Protein AF-A0A519UYM0-F1 (afdb_monomer)

Radius of gyration: 15.33 Å; Cα contacts (8 Å, |Δi|>4): 67; chains: 1; bounding box: 34×38×47 Å

Foldseek 3Di:
DCCVPPNDDDDADPVCRPVRVLVVVLVVCCVVCPPVPPNLVSQVVVCVVCCPPCVQSSLQVVLVVCVVVVNNVVSVVSSVQSSDPVNSDDPDDDD

pLDDT: mean 94.98, std 4.22, range [72.56, 98.5]

Mean predicted aligned error: 3.44 Å

Sequence (95 aa):
MRGRAVNQNVTVNPANVMIDTEDKIIQEEALETAFEGYRWQDLLRIALRRQVTDPNYLANKIAAKFEAAGDFSAAATARARLADKNNWYLPFKLK

Structure (mmCIF, N/CA/C/O backbone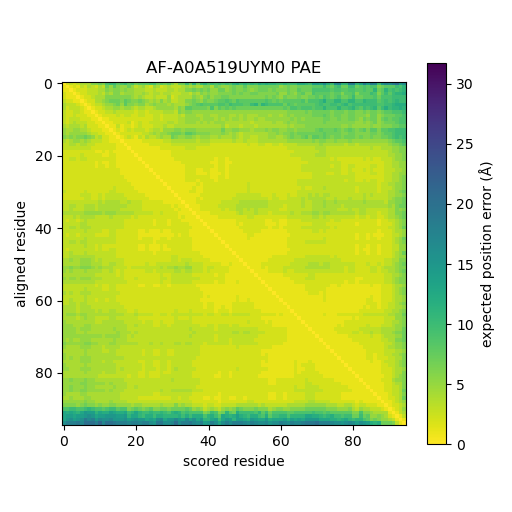):
data_AF-A0A519UYM0-F1
#
_entry.id   AF-A0A519UYM0-F1
#
loop_
_atom_site.group_PDB
_atom_site.id
_atom_site.type_symbol
_atom_site.label_atom_id
_atom_site.label_alt_id
_atom_site.label_comp_id
_atom_site.label_asym_id
_atom_site.label_entity_id
_atom_site.label_seq_id
_atom_site.pdbx_PDB_ins_code
_atom_site.Cartn_x
_atom_site.Cartn_y
_atom_site.Cartn_z
_atom_site.occupancy
_atom_site.B_iso_or_equiv
_atom_site.auth_seq_id
_atom_site.auth_comp_id
_atom_site.auth_asym_id
_atom_site.auth_atom_id
_atom_site.pdbx_PDB_model_num
ATOM 1 N N . MET A 1 1 ? 3.916 -20.616 -2.505 1.00 81.12 1 MET A N 1
ATOM 2 C CA . MET A 1 1 ? 2.728 -19.890 -2.001 1.00 81.12 1 MET A CA 1
ATOM 3 C C . MET A 1 1 ? 1.523 -20.161 -2.902 1.00 81.12 1 MET A C 1
ATOM 5 O O . MET A 1 1 ? 0.744 -21.049 -2.577 1.00 81.12 1 MET A O 1
ATOM 9 N N . ARG A 1 2 ? 1.435 -19.550 -4.094 1.00 89.38 2 ARG A N 1
ATOM 10 C CA . ARG A 1 2 ? 0.278 -19.690 -5.006 1.00 89.38 2 ARG A CA 1
ATOM 11 C C . ARG A 1 2 ? -0.105 -21.120 -5.403 1.00 89.38 2 ARG A C 1
ATOM 13 O O . ARG A 1 2 ? -1.288 -21.423 -5.405 1.00 89.38 2 ARG A O 1
ATOM 20 N N . GLY A 1 3 ? 0.856 -22.008 -5.678 1.00 89.25 3 GLY A N 1
ATOM 21 C CA . GLY A 1 3 ? 0.569 -23.411 -6.031 1.00 89.25 3 GLY A CA 1
ATOM 22 C C . GLY A 1 3 ? -0.246 -24.168 -4.972 1.00 89.25 3 GLY A C 1
ATOM 23 O O . GLY A 1 3 ? -1.106 -24.965 -5.319 1.00 89.25 3 GLY A O 1
ATOM 24 N N . ARG A 1 4 ? -0.030 -23.859 -3.685 1.00 90.69 4 ARG A N 1
ATOM 25 C CA . ARG A 1 4 ? -0.787 -24.433 -2.561 1.00 90.69 4 ARG A CA 1
ATOM 26 C C . ARG A 1 4 ? -2.136 -23.734 -2.356 1.00 90.69 4 ARG A C 1
ATOM 28 O O . ARG A 1 4 ? -3.114 -24.400 -2.057 1.00 90.69 4 ARG A O 1
ATOM 35 N N . ALA A 1 5 ? -2.179 -22.403 -2.464 1.00 91.00 5 ALA A N 1
ATOM 36 C CA . ALA A 1 5 ? -3.355 -21.609 -2.093 1.00 91.00 5 ALA A CA 1
ATOM 37 C C . ALA A 1 5 ? -4.406 -21.473 -3.210 1.00 91.00 5 ALA A C 1
ATOM 39 O O . ALA A 1 5 ? -5.597 -21.589 -2.948 1.00 91.00 5 ALA A O 1
ATOM 40 N N . VAL A 1 6 ? -3.972 -21.205 -4.445 1.00 90.75 6 VAL A N 1
ATOM 41 C CA . VAL A 1 6 ? -4.854 -20.857 -5.580 1.00 90.75 6 VAL A CA 1
ATOM 42 C C . VAL A 1 6 ? -4.568 -21.664 -6.852 1.00 90.75 6 VAL A C 1
ATOM 44 O O . VAL A 1 6 ? -5.323 -21.574 -7.811 1.00 90.75 6 VAL A O 1
ATOM 47 N N . ASN A 1 7 ? -3.471 -22.429 -6.878 1.00 90.69 7 ASN A N 1
ATOM 48 C CA . ASN A 1 7 ? -3.000 -23.235 -8.010 1.00 90.69 7 ASN A CA 1
ATOM 49 C C . ASN A 1 7 ? -2.993 -22.487 -9.362 1.00 90.69 7 ASN A C 1
ATOM 51 O O . ASN A 1 7 ? -3.406 -23.014 -10.393 1.00 90.69 7 ASN A O 1
ATOM 55 N N . GLN A 1 8 ? -2.539 -21.230 -9.354 1.00 90.75 8 GLN A N 1
ATOM 56 C CA . GLN A 1 8 ? -2.554 -20.360 -10.531 1.00 90.75 8 GLN A CA 1
ATOM 57 C C . GLN A 1 8 ? -1.239 -19.592 -10.691 1.00 90.75 8 GLN A C 1
ATOM 59 O O . GLN A 1 8 ? -0.746 -18.970 -9.741 1.00 90.75 8 GLN A O 1
ATOM 64 N N . ASN A 1 9 ? -0.728 -19.560 -11.923 1.00 91.62 9 ASN A N 1
ATOM 65 C CA . ASN A 1 9 ? 0.429 -18.755 -12.315 1.00 91.62 9 ASN A CA 1
ATOM 66 C C . ASN A 1 9 ? 0.090 -17.257 -12.365 1.00 91.62 9 ASN A C 1
ATOM 68 O O . ASN A 1 9 ? -1.052 -16.874 -12.615 1.00 91.62 9 ASN A O 1
ATOM 72 N N . VAL A 1 10 ? 1.099 -16.408 -12.157 1.00 92.62 10 VAL A N 1
ATOM 73 C CA . VAL A 1 10 ? 0.988 -14.954 -12.326 1.00 92.62 10 VAL A CA 1
ATOM 74 C C . VAL A 1 10 ? 1.836 -14.518 -13.520 1.00 92.62 10 VAL A C 1
ATOM 76 O O . VAL A 1 10 ? 3.017 -14.845 -13.604 1.00 92.62 10 VAL A O 1
ATOM 79 N N . THR A 1 11 ? 1.232 -13.806 -14.469 1.00 94.69 11 THR A N 1
ATOM 80 C CA . THR A 1 11 ? 1.947 -13.240 -15.624 1.00 94.69 11 THR A CA 1
ATOM 81 C C . THR A 1 11 ? 2.796 -12.060 -15.167 1.00 94.69 11 THR A C 1
ATOM 83 O O . THR A 1 11 ? 2.297 -11.251 -14.395 1.00 94.69 11 THR A O 1
ATOM 86 N N . VAL A 1 12 ? 4.032 -11.914 -15.649 1.00 95.06 12 VAL A N 1
ATOM 87 C CA . VAL A 1 12 ? 4.920 -10.770 -15.349 1.00 95.06 12 VAL A CA 1
ATOM 88 C C . VAL A 1 12 ? 4.958 -9.812 -16.539 1.00 95.06 12 VAL A C 1
ATOM 90 O O . VAL A 1 12 ? 5.003 -10.256 -17.684 1.00 95.06 12 VAL A O 1
ATOM 93 N N . ASN A 1 13 ? 4.931 -8.504 -16.279 1.00 96.12 13 ASN A N 1
ATOM 94 C CA . ASN A 1 13 ? 5.049 -7.485 -17.317 1.00 96.12 13 ASN A CA 1
ATOM 95 C C . ASN A 1 13 ? 6.526 -7.301 -17.728 1.00 96.12 13 ASN A C 1
ATOM 97 O O . ASN A 1 13 ? 7.307 -6.769 -16.933 1.00 96.12 13 ASN A O 1
ATOM 101 N N . PRO A 1 14 ? 6.925 -7.664 -18.965 1.00 95.38 14 PRO A N 1
ATOM 102 C CA . PRO A 1 14 ? 8.319 -7.587 -19.397 1.00 95.38 14 PRO A CA 1
ATOM 103 C C . PRO A 1 14 ? 8.843 -6.149 -19.534 1.00 95.38 14 PRO A C 1
ATOM 105 O O . PRO A 1 14 ? 10.048 -5.937 -19.453 1.00 95.38 14 PRO A O 1
ATOM 108 N N . ALA A 1 15 ? 7.969 -5.152 -19.700 1.00 96.12 15 ALA A N 1
ATOM 109 C CA . ALA A 1 15 ? 8.382 -3.752 -19.816 1.00 96.12 15 ALA A CA 1
ATOM 110 C C . ALA A 1 15 ? 8.807 -3.135 -18.471 1.00 96.12 15 ALA A C 1
ATOM 112 O O . ALA A 1 15 ? 9.489 -2.114 -18.453 1.00 96.12 15 ALA A O 1
ATOM 113 N N . ASN A 1 16 ? 8.401 -3.730 -17.344 1.00 93.38 16 ASN A N 1
ATOM 114 C CA . ASN A 1 16 ? 8.703 -3.215 -16.009 1.00 93.38 16 ASN A CA 1
ATOM 115 C C . ASN A 1 16 ? 8.859 -4.345 -14.980 1.00 93.38 16 ASN A C 1
ATOM 117 O O . ASN A 1 16 ? 8.240 -4.332 -13.915 1.00 93.38 16 ASN A O 1
ATOM 121 N N . VAL A 1 17 ? 9.683 -5.341 -15.323 1.00 95.94 17 VAL A N 1
ATOM 122 C CA . VAL A 1 17 ? 9.816 -6.597 -14.564 1.00 95.94 17 VAL A CA 1
ATOM 123 C C . VAL A 1 17 ? 10.071 -6.353 -13.080 1.00 95.94 17 VAL A C 1
ATOM 125 O O . VAL A 1 17 ? 9.449 -7.002 -12.246 1.00 95.94 17 VAL A O 1
ATOM 128 N N . MET A 1 18 ? 10.953 -5.414 -12.734 1.00 94.25 18 MET A N 1
ATOM 129 C CA . MET A 1 18 ? 11.345 -5.179 -11.341 1.00 94.25 18 MET A CA 1
ATOM 130 C C . MET A 1 18 ? 10.194 -4.658 -10.473 1.00 94.25 18 MET A C 1
ATOM 132 O O . MET A 1 18 ? 9.930 -5.229 -9.416 1.00 94.25 18 MET A O 1
ATOM 136 N N . ILE A 1 19 ? 9.509 -3.593 -10.901 1.00 95.44 19 ILE A N 1
ATOM 137 C CA . ILE A 1 19 ? 8.413 -2.988 -10.125 1.00 95.44 19 ILE A CA 1
ATOM 138 C C . ILE A 1 19 ? 7.208 -3.927 -10.095 1.00 95.44 19 ILE A C 1
ATOM 140 O O . ILE A 1 19 ? 6.627 -4.142 -9.035 1.00 95.44 19 ILE A O 1
ATOM 144 N N . ASP A 1 20 ? 6.878 -4.529 -11.238 1.00 97.00 20 ASP A N 1
ATOM 145 C CA . ASP A 1 20 ? 5.751 -5.449 -11.371 1.00 97.00 20 ASP A CA 1
ATOM 146 C C . ASP A 1 20 ? 5.922 -6.700 -10.497 1.00 97.00 20 ASP A C 1
ATOM 148 O O . ASP A 1 20 ? 5.006 -7.095 -9.774 1.00 97.00 20 ASP A O 1
ATOM 152 N N . THR A 1 21 ? 7.115 -7.300 -10.517 1.00 96.81 21 THR A N 1
ATOM 153 C CA . THR A 1 21 ? 7.419 -8.474 -9.690 1.00 96.81 21 THR A CA 1
ATOM 154 C C . THR A 1 21 ? 7.390 -8.118 -8.206 1.00 96.81 21 THR A C 1
ATOM 156 O O . THR A 1 21 ? 6.815 -8.864 -7.418 1.00 96.81 21 THR A O 1
ATOM 159 N N . GLU A 1 22 ? 7.951 -6.972 -7.810 1.00 96.50 22 GLU A N 1
ATOM 160 C CA . GLU A 1 22 ? 7.891 -6.504 -6.422 1.00 96.50 22 GLU A CA 1
ATOM 161 C C . GLU A 1 22 ? 6.451 -6.282 -5.949 1.00 96.50 22 GLU A C 1
ATOM 163 O O . GLU A 1 22 ? 6.085 -6.761 -4.876 1.00 96.50 22 GLU A O 1
ATOM 168 N N . ASP A 1 23 ? 5.621 -5.602 -6.741 1.00 96.75 23 ASP A N 1
ATOM 169 C CA . ASP A 1 23 ? 4.230 -5.329 -6.372 1.00 96.75 23 ASP A CA 1
ATOM 170 C C . ASP A 1 23 ? 3.434 -6.631 -6.201 1.00 96.75 23 ASP A C 1
ATOM 172 O O . ASP A 1 23 ? 2.635 -6.747 -5.267 1.00 96.75 23 ASP A O 1
ATOM 176 N N . LYS A 1 24 ? 3.701 -7.631 -7.051 1.00 96.38 24 LYS A N 1
ATOM 177 C CA . LYS A 1 24 ? 3.110 -8.973 -6.958 1.00 96.38 24 LYS A CA 1
ATOM 178 C C . LYS A 1 24 ? 3.584 -9.738 -5.733 1.00 96.38 24 LYS A C 1
ATOM 180 O O . LYS A 1 24 ? 2.752 -10.312 -5.040 1.00 96.38 24 LYS A O 1
ATOM 185 N N . ILE A 1 25 ? 4.881 -9.717 -5.426 1.00 95.94 25 ILE A N 1
ATOM 186 C CA . ILE A 1 25 ? 5.415 -10.345 -4.208 1.00 95.94 25 ILE A CA 1
ATOM 187 C C . ILE A 1 25 ? 4.777 -9.710 -2.967 1.00 95.94 25 ILE A C 1
ATOM 189 O O . ILE A 1 25 ? 4.245 -10.426 -2.129 1.00 95.94 25 ILE A O 1
ATOM 193 N N . ILE A 1 26 ? 4.731 -8.377 -2.885 1.00 96.81 26 ILE A N 1
ATOM 194 C CA . ILE A 1 26 ? 4.142 -7.655 -1.745 1.00 96.81 26 ILE A CA 1
ATOM 195 C C . ILE A 1 26 ? 2.631 -7.900 -1.611 1.00 96.81 26 ILE A C 1
ATOM 197 O O . ILE A 1 26 ? 2.073 -7.819 -0.510 1.00 96.81 26 ILE A O 1
ATOM 201 N N . GLN A 1 27 ? 1.936 -8.139 -2.724 1.00 95.12 27 GLN A N 1
ATOM 202 C CA . GLN A 1 27 ? 0.531 -8.533 -2.707 1.00 95.12 27 GLN A CA 1
ATOM 203 C C . GLN A 1 27 ? 0.363 -9.961 -2.176 1.00 95.12 27 GLN A C 1
ATOM 205 O O . GLN A 1 27 ? -0.483 -10.175 -1.312 1.00 95.12 27 GLN A O 1
ATOM 210 N N . GLU A 1 28 ? 1.172 -10.912 -2.642 1.00 95.56 28 GLU A N 1
ATOM 211 C CA . GLU A 1 28 ? 1.141 -12.299 -2.163 1.00 95.56 28 GLU A CA 1
ATOM 212 C C . GLU A 1 28 ? 1.521 -12.409 -0.684 1.00 95.56 28 GLU A C 1
ATOM 214 O O . GLU A 1 28 ? 0.815 -13.071 0.068 1.00 95.56 28 GLU A O 1
ATOM 219 N N . GLU A 1 29 ? 2.566 -11.708 -0.235 1.00 95.50 29 GLU A N 1
ATOM 220 C CA . GLU A 1 29 ? 2.972 -11.675 1.177 1.00 95.50 29 GLU A CA 1
ATOM 221 C C . GLU A 1 29 ? 1.838 -11.166 2.078 1.00 95.50 29 GLU A C 1
ATOM 223 O O . GLU A 1 29 ? 1.602 -11.725 3.148 1.00 95.50 29 GLU A O 1
ATOM 228 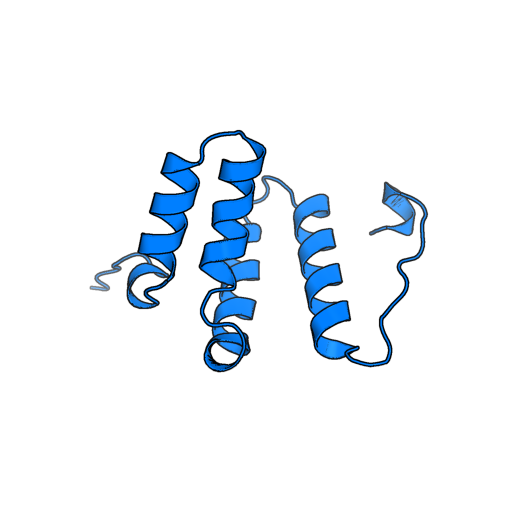N N . ALA A 1 30 ? 1.080 -10.154 1.637 1.00 94.69 30 ALA A N 1
ATOM 229 C CA . ALA A 1 30 ? -0.070 -9.654 2.391 1.00 94.69 30 ALA A CA 1
ATOM 230 C C . ALA A 1 30 ? -1.235 -10.638 2.481 1.00 94.69 30 ALA A C 1
ATOM 232 O O . ALA A 1 30 ? -1.956 -10.608 3.476 1.00 94.69 30 ALA A O 1
ATOM 233 N N . LEU A 1 31 ? -1.447 -11.449 1.445 1.00 93.50 31 LEU A N 1
ATOM 234 C CA . LEU A 1 31 ? -2.482 -12.480 1.448 1.00 93.50 31 LEU A CA 1
ATOM 235 C C . LEU A 1 31 ? -2.060 -13.675 2.306 1.00 93.50 31 LEU A C 1
ATOM 237 O O . LEU A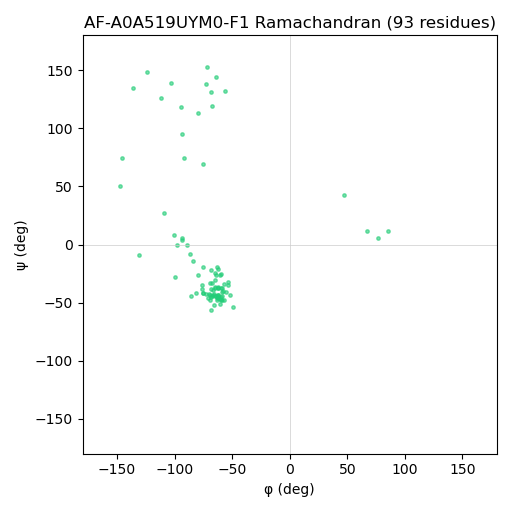 1 31 ? -2.872 -14.190 3.065 1.00 93.50 31 LEU A O 1
ATOM 241 N N . GLU A 1 32 ? -0.798 -14.089 2.201 1.00 94.88 32 GLU A N 1
ATOM 242 C CA . GLU A 1 32 ? -0.260 -15.253 2.905 1.00 94.88 32 GLU A CA 1
ATOM 243 C C . GLU A 1 32 ? -0.132 -15.015 4.411 1.00 94.88 32 GLU A C 1
ATOM 245 O O . GLU A 1 32 ? -0.480 -15.890 5.192 1.00 94.88 32 GLU A O 1
ATOM 250 N N . THR A 1 33 ? 0.348 -13.835 4.811 1.00 95.25 33 THR A N 1
ATOM 251 C CA . THR A 1 33 ? 0.706 -13.520 6.208 1.00 95.25 33 THR A CA 1
ATOM 252 C C . THR A 1 33 ? -0.266 -12.527 6.855 1.00 95.25 33 THR A C 1
ATOM 254 O O . THR A 1 33 ? 0.080 -11.722 7.734 1.00 95.25 33 THR A O 1
ATOM 257 N N . ALA A 1 34 ? -1.513 -12.524 6.378 1.00 93.06 34 ALA A N 1
ATOM 258 C CA . ALA A 1 34 ? -2.551 -11.650 6.901 1.00 93.06 34 ALA A CA 1
ATOM 259 C C . ALA A 1 34 ? -2.711 -11.857 8.417 1.00 93.06 34 ALA A C 1
ATOM 261 O O . ALA A 1 34 ? -2.826 -12.978 8.896 1.00 93.06 34 ALA A O 1
ATOM 262 N N . PHE A 1 35 ? -2.749 -10.752 9.167 1.00 93.38 35 PHE A N 1
ATOM 263 C CA . PHE A 1 35 ? -2.858 -10.735 10.635 1.00 93.38 35 PHE A CA 1
ATOM 264 C C . PHE A 1 35 ? -1.650 -11.283 11.420 1.00 93.38 35 PHE A C 1
ATOM 266 O O . PHE A 1 35 ? -1.731 -11.389 12.639 1.00 93.38 35 PHE A O 1
ATOM 273 N N . GLU A 1 36 ? -0.500 -11.510 10.778 1.00 96.62 36 GLU A N 1
ATOM 274 C CA . GLU A 1 36 ? 0.728 -11.977 11.453 1.00 96.62 36 GLU A CA 1
ATOM 275 C C . GLU A 1 36 ? 1.721 -10.847 11.792 1.00 96.62 36 GLU A C 1
ATOM 277 O O . GLU A 1 36 ? 2.776 -11.070 12.378 1.00 96.62 36 GLU A O 1
ATOM 282 N N . GLY A 1 37 ? 1.389 -9.599 11.444 1.00 95.00 37 GLY A N 1
ATOM 283 C CA . GLY A 1 37 ? 2.198 -8.428 11.799 1.00 95.00 37 GLY A CA 1
ATOM 284 C C . GLY A 1 37 ? 3.348 -8.104 10.839 1.00 95.00 37 GLY A C 1
ATOM 285 O O . GLY A 1 37 ? 4.163 -7.244 11.158 1.00 95.00 37 GLY A O 1
ATOM 286 N N . TYR A 1 38 ? 3.404 -8.717 9.651 1.00 96.31 38 TYR A N 1
ATOM 287 C CA . TYR A 1 38 ? 4.453 -8.435 8.653 1.00 96.31 38 TYR A CA 1
ATOM 288 C C . TYR A 1 38 ? 4.229 -7.162 7.827 1.00 96.31 38 TYR A C 1
ATOM 290 O O . TYR A 1 38 ? 5.166 -6.496 7.379 1.00 96.31 38 TYR A O 1
ATOM 298 N N . ARG A 1 39 ? 2.961 -6.760 7.684 1.00 95.69 39 ARG A N 1
ATOM 299 C CA . ARG A 1 39 ? 2.543 -5.774 6.683 1.00 95.69 39 ARG A CA 1
ATOM 300 C C . ARG A 1 39 ? 3.223 -4.409 6.803 1.00 95.69 39 ARG A C 1
ATOM 302 O O . ARG A 1 39 ? 3.467 -3.776 5.779 1.00 95.69 39 ARG A O 1
ATOM 309 N N . TRP A 1 40 ? 3.478 -3.925 8.020 1.00 96.00 40 TRP A N 1
ATOM 310 C CA . TRP A 1 40 ? 4.035 -2.585 8.211 1.00 96.00 40 TRP A CA 1
ATOM 311 C C . TRP A 1 40 ? 5.473 -2.500 7.704 1.00 96.00 40 TRP A C 1
ATOM 313 O O . TRP A 1 40 ? 5.768 -1.684 6.831 1.00 96.00 40 TRP A O 1
ATOM 323 N N . GLN A 1 41 ? 6.350 -3.367 8.210 1.00 96.44 41 GLN A N 1
ATOM 324 C CA . GLN A 1 41 ? 7.755 -3.383 7.825 1.00 96.44 41 GLN A CA 1
ATOM 325 C C . GLN A 1 41 ? 7.932 -3.682 6.338 1.00 96.44 41 GLN A C 1
ATOM 327 O O . GLN A 1 41 ? 8.763 -3.024 5.718 1.00 96.44 41 GLN A O 1
ATOM 332 N N . ASP A 1 42 ? 7.118 -4.569 5.750 1.00 97.56 42 ASP A N 1
ATOM 333 C CA . ASP A 1 42 ? 7.180 -4.876 4.318 1.00 97.56 42 ASP A CA 1
ATOM 334 C C . ASP A 1 42 ? 6.850 -3.676 3.439 1.00 97.56 42 ASP A C 1
ATOM 336 O O . ASP A 1 42 ? 7.580 -3.363 2.499 1.00 97.56 42 ASP A O 1
ATOM 340 N N . LEU A 1 43 ? 5.783 -2.945 3.759 1.00 97.88 43 LEU A N 1
ATOM 341 C CA . LEU A 1 43 ? 5.455 -1.728 3.023 1.00 97.88 43 LEU A CA 1
ATOM 342 C C . LEU A 1 43 ? 6.504 -0.635 3.239 1.00 97.88 43 LEU A C 1
ATOM 344 O O . LEU A 1 43 ? 6.857 0.065 2.289 1.00 97.88 43 LEU A O 1
ATOM 348 N N . LEU A 1 44 ? 7.020 -0.505 4.462 1.00 97.81 44 LEU A N 1
ATOM 349 C CA . LEU A 1 44 ? 7.996 0.517 4.821 1.00 97.81 44 LEU A CA 1
ATOM 350 C C . LEU A 1 44 ? 9.324 0.332 4.074 1.00 97.81 44 LEU A C 1
ATOM 352 O O . LEU A 1 44 ? 9.849 1.307 3.534 1.00 97.81 44 LEU A O 1
ATOM 356 N N . ARG A 1 45 ? 9.852 -0.900 3.976 1.00 97.31 45 ARG A N 1
ATOM 357 C CA . ARG A 1 45 ? 11.091 -1.166 3.215 1.00 97.31 45 ARG A CA 1
ATOM 358 C C . ARG A 1 45 ? 10.954 -0.782 1.739 1.00 97.31 45 ARG A C 1
ATOM 360 O O . ARG A 1 45 ? 11.890 -0.221 1.169 1.00 97.31 45 ARG A O 1
ATOM 367 N N . ILE A 1 46 ? 9.786 -1.011 1.134 1.00 97.88 46 ILE A N 1
ATOM 368 C CA . ILE A 1 46 ? 9.533 -0.619 -0.258 1.00 97.88 46 ILE A CA 1
ATOM 369 C C . ILE A 1 46 ? 9.373 0.893 -0.385 1.00 97.88 46 ILE A C 1
ATOM 371 O O . ILE A 1 46 ? 9.976 1.488 -1.274 1.00 97.88 46 ILE A O 1
ATOM 375 N N . ALA A 1 47 ? 8.643 1.530 0.531 1.00 98.00 47 ALA A N 1
ATOM 376 C CA . ALA A 1 47 ? 8.476 2.980 0.546 1.00 98.00 47 ALA A CA 1
ATOM 377 C C . ALA A 1 47 ? 9.817 3.719 0.655 1.00 98.00 47 ALA A C 1
ATOM 379 O O . ALA A 1 47 ? 10.037 4.702 -0.045 1.00 98.00 47 ALA A O 1
ATOM 380 N N . LEU A 1 48 ? 10.741 3.221 1.484 1.00 97.69 48 LEU A N 1
ATOM 381 C CA . LEU A 1 48 ? 12.092 3.775 1.598 1.00 97.69 48 LEU A CA 1
ATOM 382 C C . LEU A 1 48 ? 12.869 3.662 0.284 1.00 97.69 48 LEU A C 1
ATOM 384 O O . LEU A 1 48 ? 13.495 4.630 -0.140 1.00 97.69 48 LEU A O 1
ATOM 388 N N . ARG A 1 49 ? 12.808 2.500 -0.377 1.00 96.75 49 ARG A N 1
ATOM 389 C CA . ARG A 1 49 ? 13.495 2.272 -1.655 1.00 96.75 49 ARG A CA 1
ATOM 390 C C . ARG A 1 49 ? 12.900 3.093 -2.798 1.00 96.75 49 ARG A C 1
ATOM 392 O O . ARG A 1 49 ? 13.639 3.577 -3.649 1.00 96.75 49 ARG A O 1
ATOM 399 N N . ARG A 1 50 ? 11.576 3.240 -2.821 1.00 96.12 50 ARG A N 1
ATOM 400 C CA . ARG A 1 50 ? 10.832 3.938 -3.874 1.00 96.12 50 ARG A CA 1
ATOM 401 C C . ARG A 1 50 ? 10.574 5.410 -3.564 1.00 96.12 50 ARG A C 1
ATOM 403 O O . ARG A 1 50 ? 9.913 6.057 -4.356 1.00 96.12 50 ARG A O 1
ATOM 410 N N . GLN A 1 51 ? 11.105 5.979 -2.481 1.00 95.12 51 GLN A N 1
ATOM 411 C CA . GLN A 1 51 ? 10.739 7.336 -2.049 1.00 95.12 51 GLN A CA 1
ATOM 412 C C . GLN A 1 51 ? 10.895 8.404 -3.151 1.00 95.12 51 GLN A C 1
ATOM 414 O O . GLN A 1 51 ? 10.106 9.341 -3.213 1.00 95.12 51 GLN A O 1
ATOM 419 N N . VAL A 1 52 ? 11.896 8.264 -4.026 1.00 95.94 52 VAL A N 1
ATOM 420 C CA . VAL A 1 52 ? 12.145 9.204 -5.134 1.00 95.94 52 VAL A CA 1
ATOM 421 C C . VAL A 1 52 ? 11.155 9.020 -6.291 1.00 95.94 52 VAL A C 1
ATOM 423 O O . VAL A 1 52 ? 10.792 9.994 -6.941 1.00 95.94 52 VAL A O 1
ATOM 426 N N . THR A 1 53 ? 10.723 7.788 -6.565 1.00 96.19 53 THR A N 1
ATOM 427 C CA . THR A 1 53 ? 9.898 7.444 -7.737 1.00 96.19 53 THR A CA 1
ATOM 428 C C . THR A 1 53 ? 8.409 7.312 -7.418 1.00 96.19 53 THR A C 1
ATOM 430 O O . THR A 1 53 ? 7.575 7.550 -8.284 1.00 96.19 53 THR A O 1
ATOM 433 N N . ASP A 1 54 ? 8.077 6.953 -6.182 1.00 96.88 54 ASP A N 1
ATOM 434 C CA . ASP A 1 54 ? 6.729 6.811 -5.638 1.00 96.88 54 ASP A CA 1
ATOM 435 C C . ASP A 1 54 ? 6.719 7.237 -4.152 1.00 96.88 54 ASP A C 1
ATOM 437 O O . ASP A 1 54 ? 6.674 6.398 -3.242 1.00 96.88 54 ASP A O 1
ATOM 441 N N . PRO A 1 55 ? 6.784 8.554 -3.870 1.00 96.88 55 PRO A N 1
ATOM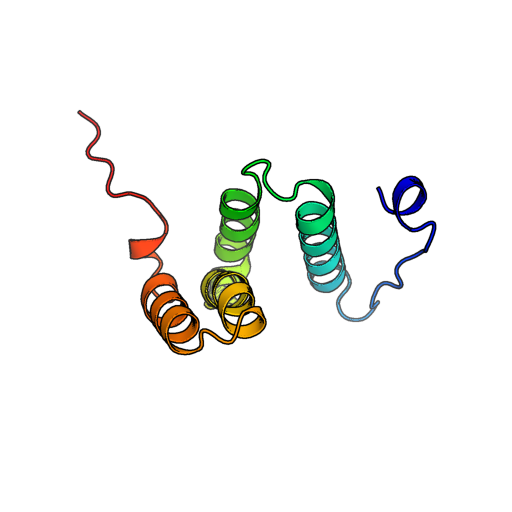 442 C CA . PRO A 1 55 ? 6.835 9.078 -2.502 1.00 96.88 55 PRO A CA 1
ATOM 443 C C . PRO A 1 55 ? 5.591 8.736 -1.669 1.00 96.88 55 PRO A C 1
ATOM 445 O O . PRO A 1 55 ? 5.653 8.741 -0.442 1.00 96.88 55 PRO A O 1
ATOM 448 N N . ASN A 1 56 ? 4.469 8.410 -2.318 1.00 97.38 56 ASN A N 1
ATOM 449 C CA . ASN A 1 56 ? 3.194 8.131 -1.661 1.00 97.38 56 ASN A CA 1
ATOM 450 C C . ASN A 1 56 ? 2.893 6.630 -1.534 1.00 97.38 56 ASN A C 1
ATOM 452 O O . ASN A 1 56 ? 1.792 6.274 -1.108 1.00 97.38 56 ASN A O 1
ATOM 456 N N . TYR A 1 57 ? 3.847 5.746 -1.853 1.00 97.94 57 TYR A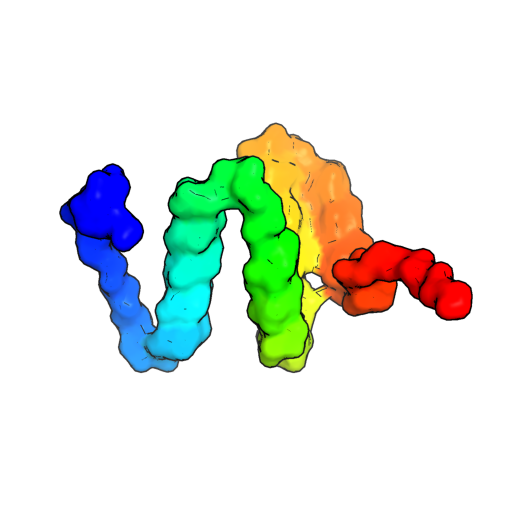 N 1
ATOM 457 C CA . TYR A 1 57 ? 3.656 4.293 -1.814 1.00 97.94 57 TYR A CA 1
ATOM 458 C C . TYR A 1 57 ? 3.038 3.810 -0.489 1.00 97.94 57 TYR A C 1
ATOM 460 O O . TYR A 1 57 ? 1.991 3.158 -0.484 1.00 97.94 57 TYR A O 1
ATOM 468 N N . LEU A 1 58 ? 3.643 4.171 0.654 1.00 98.06 58 LEU A N 1
ATOM 469 C CA . LEU A 1 58 ? 3.163 3.751 1.978 1.00 98.06 58 LEU A CA 1
ATOM 470 C C . LEU A 1 58 ? 1.764 4.305 2.272 1.00 98.06 58 LEU A C 1
ATOM 472 O O . LEU A 1 58 ? 0.870 3.560 2.674 1.00 98.06 58 LEU A O 1
ATOM 476 N N . ALA A 1 59 ? 1.577 5.605 2.035 1.00 98.25 59 ALA A N 1
ATOM 477 C CA . ALA A 1 59 ? 0.323 6.312 2.264 1.00 98.25 59 ALA A CA 1
ATOM 478 C C . ALA A 1 59 ? -0.836 5.677 1.483 1.00 98.25 59 ALA A C 1
ATOM 480 O O . ALA A 1 59 ? -1.876 5.361 2.061 1.00 98.25 59 ALA A O 1
ATOM 481 N N . ASN A 1 60 ? -0.6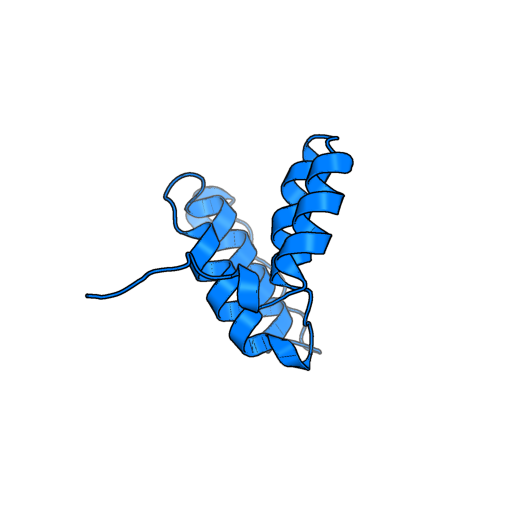30 5.409 0.193 1.00 98.12 60 ASN A N 1
ATOM 482 C CA . ASN A 1 60 ? -1.635 4.805 -0.676 1.00 98.12 60 ASN A CA 1
ATOM 483 C C . ASN A 1 60 ? -1.951 3.358 -0.280 1.00 98.12 60 ASN A C 1
ATOM 485 O O . ASN A 1 60 ? -3.123 2.990 -0.202 1.00 98.12 60 ASN A O 1
ATOM 489 N N . LYS A 1 61 ? -0.934 2.541 0.027 1.00 97.31 61 LYS A N 1
ATOM 490 C CA . LYS A 1 61 ? -1.143 1.139 0.432 1.00 97.31 61 LYS A CA 1
ATOM 491 C C . LYS A 1 61 ? -1.902 1.021 1.757 1.00 97.31 61 LYS A C 1
ATOM 493 O O . LYS A 1 61 ? -2.716 0.111 1.896 1.00 97.31 61 LYS A O 1
ATOM 498 N N . ILE A 1 62 ? -1.662 1.917 2.718 1.00 97.12 62 ILE A N 1
ATOM 499 C CA . ILE A 1 62 ? -2.399 1.929 3.991 1.00 97.12 62 ILE A CA 1
ATOM 500 C C . ILE A 1 62 ? -3.812 2.491 3.813 1.00 97.12 62 ILE A C 1
ATOM 502 O O . ILE A 1 62 ? -4.749 1.924 4.368 1.00 97.12 62 ILE A O 1
ATOM 506 N N . ALA A 1 63 ? -3.987 3.561 3.034 1.00 98.25 63 ALA A N 1
ATOM 507 C CA . ALA A 1 63 ? -5.297 4.165 2.798 1.00 98.25 63 ALA A CA 1
ATOM 508 C C . ALA A 1 63 ? -6.276 3.208 2.100 1.00 98.25 63 ALA A C 1
ATOM 510 O O . ALA A 1 63 ? -7.447 3.162 2.472 1.00 98.25 63 ALA A O 1
ATOM 511 N N . ALA A 1 64 ? -5.783 2.380 1.172 1.00 97.19 64 ALA A N 1
ATOM 512 C CA . ALA A 1 64 ? -6.597 1.442 0.400 1.00 97.19 64 ALA A CA 1
ATOM 513 C C . ALA A 1 64 ? -7.462 0.503 1.265 1.00 97.19 64 ALA A C 1
ATOM 515 O O . ALA A 1 64 ? -8.572 0.156 0.869 1.00 97.19 64 ALA A O 1
ATOM 516 N N . LYS A 1 65 ? -7.003 0.108 2.465 1.00 93.75 65 LYS A N 1
ATOM 517 C CA . LYS A 1 65 ? -7.803 -0.759 3.353 1.00 93.75 65 LYS A CA 1
ATOM 518 C C . LYS A 1 65 ? -9.028 -0.042 3.930 1.00 93.75 65 LYS A C 1
ATOM 520 O O . LYS A 1 65 ? -10.048 -0.677 4.161 1.00 93.75 65 LYS A O 1
ATOM 525 N N . PHE A 1 66 ? -8.916 1.264 4.180 1.00 97.94 66 PHE A N 1
ATOM 526 C CA . PHE A 1 66 ? -10.014 2.076 4.702 1.00 97.94 66 PHE A CA 1
ATOM 527 C C . PHE A 1 66 ? -11.024 2.380 3.597 1.00 97.94 66 PHE A C 1
ATOM 529 O O . PHE A 1 66 ? -12.223 2.277 3.823 1.00 97.94 66 PHE A O 1
ATOM 536 N N . GLU A 1 67 ? -10.547 2.638 2.377 1.00 98.25 67 GLU A N 1
ATOM 537 C CA . GLU A 1 67 ? -11.411 2.798 1.199 1.00 98.25 67 GLU A CA 1
ATOM 538 C C . GLU A 1 67 ? -12.198 1.526 0.897 1.00 98.25 67 GLU A C 1
ATOM 540 O O . GLU A 1 67 ? -13.404 1.589 0.680 1.00 98.25 67 GLU A O 1
ATOM 545 N N . ALA A 1 68 ? -11.543 0.362 0.958 1.00 96.38 68 ALA A N 1
ATOM 546 C CA . ALA A 1 68 ? -12.209 -0.928 0.805 1.00 96.38 68 ALA A CA 1
ATOM 547 C C . ALA A 1 68 ? -13.282 -1.177 1.884 1.00 96.38 68 ALA A C 1
ATOM 549 O O . ALA A 1 68 ? -14.237 -1.909 1.637 1.00 96.38 68 ALA A O 1
ATOM 550 N N . ALA A 1 69 ? -13.145 -0.554 3.058 1.00 97.38 69 ALA A N 1
ATOM 551 C CA . ALA A 1 69 ? -14.128 -0.593 4.138 1.00 97.38 69 ALA A CA 1
ATOM 552 C C . ALA A 1 69 ? -15.190 0.526 4.051 1.00 97.38 69 ALA A C 1
ATOM 554 O O . ALA A 1 69 ? -16.062 0.598 4.913 1.00 97.38 69 ALA A O 1
ATOM 555 N N . GLY A 1 70 ? -15.122 1.408 3.046 1.00 98.31 70 GLY A N 1
ATOM 556 C CA . GLY A 1 70 ? -16.011 2.566 2.897 1.00 98.31 70 GLY A CA 1
ATOM 557 C C . GLY A 1 70 ? -15.695 3.750 3.823 1.00 98.31 70 GLY A C 1
ATOM 558 O O . GLY A 1 70 ? -16.425 4.740 3.816 1.00 98.31 70 GLY A O 1
ATOM 559 N N . ASP A 1 71 ? -14.608 3.693 4.596 1.00 98.38 71 ASP A N 1
ATOM 560 C CA . ASP A 1 71 ? -14.178 4.764 5.500 1.00 98.38 71 ASP A CA 1
ATOM 561 C C . ASP A 1 71 ? -13.199 5.722 4.801 1.00 98.38 71 ASP A C 1
ATOM 563 O O . ASP A 1 71 ? -11.982 5.727 5.014 1.00 98.38 71 ASP A O 1
ATOM 567 N N . PHE A 1 72 ? -13.747 6.558 3.920 1.00 98.00 72 PHE A N 1
ATOM 568 C CA . PHE A 1 72 ? -12.961 7.537 3.164 1.00 98.00 72 PHE A CA 1
ATOM 569 C C . PHE A 1 72 ? -12.322 8.617 4.054 1.00 98.00 72 PHE A C 1
ATOM 571 O O . PHE A 1 72 ? -11.284 9.176 3.692 1.00 98.00 72 PHE A O 1
ATOM 578 N N . SER A 1 73 ? -12.896 8.886 5.232 1.00 98.44 73 SER A N 1
ATOM 579 C CA . SER A 1 73 ? -12.348 9.845 6.199 1.00 98.44 73 SER A CA 1
ATOM 580 C C . SER A 1 73 ? -11.046 9.326 6.817 1.00 98.44 73 SER A C 1
ATOM 582 O O . SER A 1 73 ? -10.022 10.023 6.823 1.00 98.44 73 SER A O 1
ATOM 584 N N . ALA A 1 74 ? -11.036 8.065 7.262 1.00 98.19 74 ALA A N 1
ATOM 585 C CA . ALA A 1 74 ? -9.822 7.423 7.753 1.00 98.19 74 ALA A CA 1
ATOM 586 C C . ALA A 1 74 ? -8.779 7.255 6.641 1.00 98.19 74 ALA A C 1
ATOM 588 O O . ALA A 1 74 ? -7.589 7.471 6.881 1.00 98.19 74 ALA A O 1
ATOM 589 N N . ALA A 1 75 ? -9.206 6.947 5.410 1.00 98.50 75 ALA A N 1
ATOM 590 C CA . ALA A 1 75 ? -8.312 6.883 4.256 1.00 98.50 75 ALA A CA 1
ATOM 591 C C . ALA A 1 75 ? -7.596 8.222 4.004 1.00 98.50 75 ALA A C 1
ATOM 593 O O . ALA A 1 75 ? -6.371 8.251 3.855 1.00 98.50 75 ALA A O 1
ATOM 594 N N . ALA A 1 76 ? -8.335 9.338 3.998 1.00 98.44 76 ALA A N 1
ATOM 595 C CA . ALA A 1 76 ? -7.772 10.678 3.829 1.00 98.44 76 ALA A CA 1
ATOM 596 C C . ALA A 1 76 ? -6.805 11.037 4.969 1.00 98.44 76 ALA A C 1
ATOM 598 O O . ALA A 1 76 ? -5.695 11.510 4.715 1.00 98.44 76 ALA A O 1
ATOM 599 N N . THR A 1 77 ? -7.184 10.730 6.213 1.00 98.38 77 THR A N 1
ATOM 600 C CA . THR A 1 77 ? -6.336 10.928 7.399 1.00 98.38 77 THR A CA 1
ATOM 601 C C . THR A 1 77 ? -5.027 10.141 7.294 1.00 98.38 77 THR A C 1
ATOM 603 O O . THR A 1 77 ? -3.946 10.682 7.542 1.00 98.38 77 THR A O 1
ATOM 606 N N . ALA A 1 78 ? -5.099 8.873 6.879 1.00 97.81 78 ALA A N 1
ATOM 607 C CA . ALA A 1 78 ? -3.930 8.026 6.682 1.00 97.81 78 ALA A CA 1
ATOM 608 C C . ALA A 1 78 ? -3.007 8.579 5.588 1.00 97.8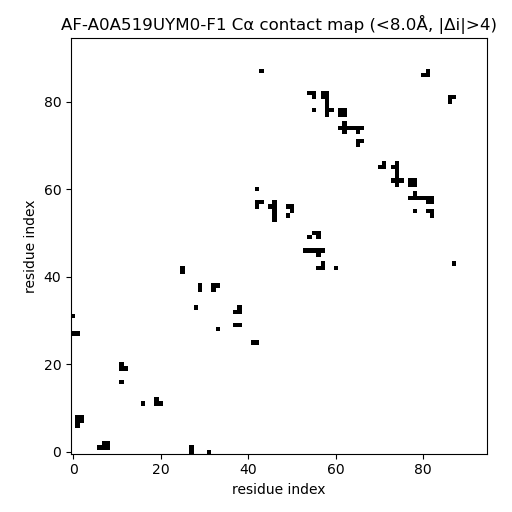1 78 ALA A C 1
ATOM 610 O O . ALA A 1 78 ? -1.796 8.640 5.802 1.00 97.81 78 ALA A O 1
ATOM 611 N N . ARG A 1 79 ? -3.561 9.033 4.453 1.00 98.12 79 ARG A N 1
ATOM 612 C CA . ARG A 1 79 ? -2.765 9.652 3.382 1.00 98.12 79 ARG A CA 1
ATOM 613 C C . ARG A 1 79 ? -2.038 10.900 3.859 1.00 98.12 79 ARG A C 1
ATOM 615 O O . ARG A 1 79 ? -0.827 10.986 3.688 1.00 98.12 79 ARG A O 1
ATOM 622 N N . ALA A 1 80 ? -2.761 11.826 4.487 1.00 98.06 80 ALA A N 1
ATOM 623 C CA . ALA A 1 80 ? -2.192 13.080 4.968 1.00 98.06 80 ALA A CA 1
ATOM 624 C C . ALA A 1 80 ? -1.054 12.841 5.971 1.00 98.06 80 ALA A C 1
ATOM 626 O O . ALA A 1 80 ? 0.008 13.446 5.862 1.00 98.06 80 ALA A O 1
ATOM 627 N N . ARG A 1 81 ? -1.245 11.912 6.918 1.00 97.62 81 ARG A N 1
ATOM 628 C CA . ARG A 1 81 ? -0.226 11.593 7.925 1.00 97.62 81 ARG A CA 1
ATOM 629 C C . ARG A 1 81 ? 0.998 10.905 7.320 1.00 97.62 81 ARG A C 1
ATOM 631 O O . ARG A 1 81 ? 2.121 11.250 7.674 1.00 97.62 81 ARG A O 1
ATOM 638 N N . LEU A 1 82 ? 0.792 9.916 6.451 1.00 97.56 82 LEU A N 1
ATOM 639 C CA . LEU A 1 82 ? 1.867 9.052 5.950 1.00 97.56 82 LEU A CA 1
ATOM 640 C C . LEU A 1 82 ? 2.595 9.610 4.722 1.00 97.56 82 LEU A C 1
ATOM 642 O O . LEU A 1 82 ? 3.621 9.048 4.345 1.00 97.56 82 LEU A O 1
ATOM 646 N N . ALA A 1 83 ? 2.113 10.704 4.128 1.00 96.31 83 ALA A N 1
ATOM 647 C CA . ALA A 1 83 ? 2.856 11.458 3.117 1.00 96.31 83 ALA A CA 1
ATOM 648 C C . ALA A 1 83 ? 4.148 12.080 3.684 1.00 96.31 83 ALA A C 1
ATOM 650 O O . ALA A 1 83 ? 5.112 12.283 2.951 1.00 96.31 83 ALA A O 1
ATOM 651 N N . ASP A 1 84 ? 4.192 12.345 4.994 1.00 95.69 84 ASP A N 1
ATOM 652 C CA . ASP A 1 84 ? 5.394 12.817 5.678 1.00 95.69 84 ASP A CA 1
ATOM 653 C C . ASP A 1 84 ? 6.179 11.644 6.290 1.00 95.69 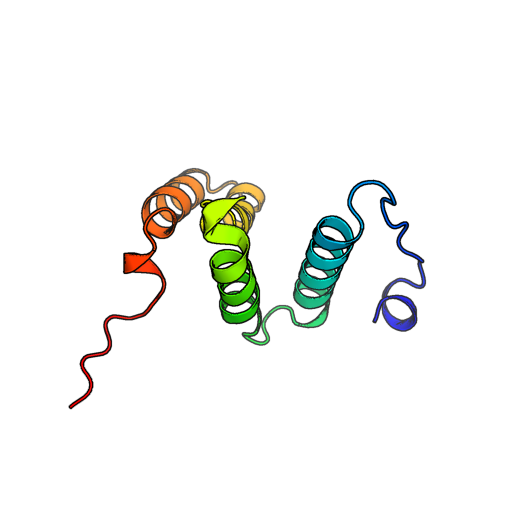84 ASP A C 1
ATOM 655 O O . ASP A 1 84 ? 5.706 10.944 7.192 1.00 95.69 84 ASP A O 1
ATOM 659 N N . LYS A 1 85 ? 7.421 11.466 5.825 1.00 94.81 85 LYS A N 1
ATOM 660 C CA . LYS A 1 85 ? 8.360 10.445 6.310 1.00 94.81 85 LYS A CA 1
ATOM 661 C C . LYS A 1 85 ? 8.683 10.577 7.799 1.00 94.81 85 LYS A C 1
ATOM 663 O O . LYS A 1 85 ? 8.987 9.569 8.439 1.00 94.81 85 LYS A O 1
ATOM 668 N N . ASN A 1 86 ? 8.566 11.772 8.379 1.00 94.31 86 ASN A N 1
ATOM 669 C CA . ASN A 1 86 ? 8.760 11.977 9.816 1.00 94.31 86 ASN A CA 1
ATOM 670 C C . ASN A 1 86 ? 7.728 11.212 10.666 1.00 94.31 86 ASN A C 1
ATOM 672 O O . ASN A 1 86 ? 7.976 10.946 11.839 1.00 94.31 86 ASN A O 1
ATOM 676 N N . ASN A 1 87 ? 6.598 10.803 10.076 1.00 96.00 87 ASN A N 1
ATOM 677 C CA . ASN A 1 87 ? 5.540 10.053 10.753 1.00 96.00 87 ASN A CA 1
ATOM 678 C C . ASN A 1 87 ? 5.660 8.522 10.609 1.00 96.00 87 ASN A C 1
ATOM 680 O O . ASN A 1 87 ? 4.760 7.805 11.050 1.00 96.00 87 ASN A O 1
ATOM 684 N N . TRP A 1 88 ? 6.717 7.999 9.973 1.00 95.81 88 TRP A N 1
ATOM 685 C CA . TRP A 1 88 ? 6.849 6.562 9.667 1.00 95.81 88 TRP A CA 1
ATOM 686 C C . TRP A 1 88 ? 7.409 5.718 10.816 1.00 95.81 88 TRP A C 1
ATOM 688 O O . TRP A 1 88 ? 7.335 4.491 10.785 1.00 95.81 88 TRP A O 1
ATOM 698 N N . TYR A 1 89 ? 7.972 6.351 11.836 1.00 93.56 89 TYR A N 1
ATOM 699 C CA . TYR A 1 89 ? 8.524 5.665 12.995 1.00 93.56 89 TYR A CA 1
ATOM 700 C C . TYR A 1 89 ? 7.858 6.195 14.255 1.00 93.56 89 TYR A C 1
ATOM 702 O O . TYR A 1 89 ? 7.474 7.363 14.331 1.00 93.56 89 TYR A O 1
ATOM 710 N N . LEU A 1 90 ? 7.716 5.333 15.259 1.00 90.94 90 LEU A N 1
ATOM 711 C CA . LEU A 1 90 ? 7.319 5.799 16.580 1.00 90.94 90 LEU A CA 1
ATOM 712 C C . LEU A 1 90 ? 8.416 6.728 17.129 1.00 90.94 90 LEU A C 1
ATOM 714 O O . LEU A 1 90 ? 9.599 6.476 16.882 1.00 90.94 90 LEU A O 1
ATOM 718 N N . PRO A 1 91 ? 8.053 7.784 17.876 1.00 89.25 91 PRO A N 1
ATOM 719 C CA . PRO A 1 91 ? 9.006 8.744 18.421 1.00 89.25 91 PRO A CA 1
ATOM 720 C C . PRO A 1 91 ? 9.747 8.141 19.623 1.00 89.25 91 PRO A C 1
ATOM 722 O O . PRO A 1 91 ? 9.527 8.522 20.775 1.00 89.25 91 PRO A O 1
ATOM 725 N N . PHE A 1 92 ? 10.610 7.159 19.366 1.00 85.44 92 PHE A N 1
ATOM 726 C CA . PHE A 1 92 ? 11.418 6.532 20.399 1.00 85.44 92 PHE A CA 1
ATOM 727 C C . PHE A 1 92 ? 12.435 7.536 20.942 1.00 85.44 92 PHE A C 1
ATOM 729 O O . PHE A 1 92 ? 13.300 8.027 20.220 1.00 85.44 92 PHE A O 1
ATOM 736 N N . LYS A 1 93 ? 12.348 7.817 22.243 1.00 84.25 93 LYS A N 1
ATOM 737 C CA . LYS A 1 93 ? 13.419 8.468 23.000 1.00 84.25 93 LYS A CA 1
ATOM 738 C C . LYS A 1 93 ? 14.266 7.366 23.618 1.00 84.25 93 LYS A C 1
ATOM 740 O O . LYS A 1 93 ? 13.896 6.817 24.655 1.00 84.25 93 LYS A O 1
ATOM 745 N N . LEU A 1 94 ? 15.343 6.995 22.933 1.00 79.94 94 LEU A N 1
ATOM 746 C CA . LEU A 1 94 ? 16.325 6.068 23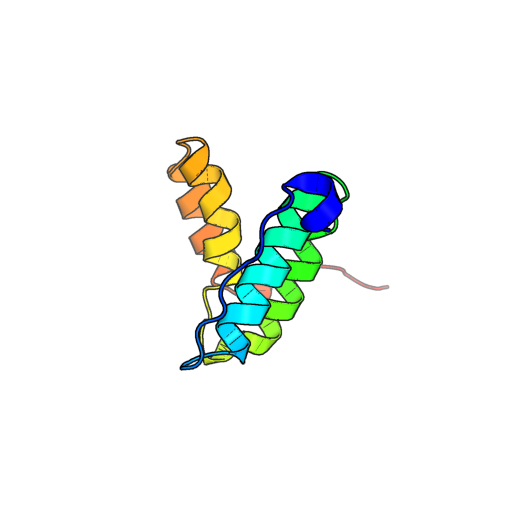.485 1.00 79.94 94 LEU A CA 1
ATOM 747 C C . LEU A 1 94 ? 17.055 6.780 24.634 1.00 79.94 94 LEU A C 1
ATOM 749 O O . LEU A 1 94 ? 17.418 7.949 24.495 1.00 79.94 94 LEU A O 1
ATOM 753 N N . LYS A 1 95 ? 17.153 6.103 25.780 1.00 72.56 95 LYS A N 1
ATOM 754 C CA . LYS A 1 95 ? 17.891 6.579 26.955 1.00 72.56 95 LYS A CA 1
ATOM 755 C C . LYS A 1 95 ? 19.366 6.241 26.828 1.00 72.56 95 LYS A C 1
ATOM 757 O O . LYS A 1 95 ? 19.653 5.175 26.240 1.00 72.56 95 LYS A O 1
#

Secondary structure (DSSP, 8-state):
-HHHHT-------GGGHHHHHHHHHHHHHHHHTTTTT-HHHHHHHHHHHHTTT-TTHHHHHHHHHHHHTT-HHHHHHHHHHHTSGGGSS------

Solvent-accessible surface area (backbone atoms only — not comparable to full-atom values): 5721 Å² total; per-residue (Å²): 111,47,70,80,77,70,64,55,88,81,90,77,52,84,92,46,47,69,64,49,50,49,55,50,50,58,50,49,51,50,67,74,45,60,94,69,75,55,65,63,62,58,43,47,57,48,27,66,74,32,40,89,84,38,59,49,47,47,12,52,64,60,16,50,61,30,47,76,69,70,36,55,66,59,17,51,52,40,31,66,51,44,57,40,71,84,62,75,56,79,91,77,81,82,129